Protein AF-R7WKZ3-F1 (afdb_monomer_lite)

Foldseek 3Di:
DLVVQLVVVLVVVLVCQLVVQLVVCPVVPDDPVVSNVVSVVSSLVVNLCQQQVVCQVVQGGPSLVVSQWGKAFPPPRHRQHNVNRVVLSVVVVVQVVVVVVDDDNCVVVVCVVDVRHIDIDHPVVVVVVCVVVVVPD

pLDDT: mean 85.31, std 10.18, range [52.91, 95.44]

Sequence (137 aa):
MRRRLAFLVDWLLHIGVFFGLLIGLLPAHLATKTLFGIALLAWIAVSFLHRVVVQSIWRTTLGKRLFDLEMVRPDDGGRPDFKFLATWWGIGLVAAITSFSGPKPIVGEVMRRYPRFPCAVRTRDIKSRARALGLDG

Secondary structure (DSSP, 8-state):
-HHHHHHHHHHHHHHHHHHHHHHHTGGGT--HHHHHHHHHHHHHHHHHIIIIIIHHHHS--HHHHHTTEEEE-TTTS-PPPHHHHHHHHHHHHHHHHHHHHSSS-HHHHHHHH-TT--EEEEHHHHHHHHHHTT---

Structure (mmCIF, N/CA/C/O backbone):
data_AF-R7WKZ3-F1
#
_entry.id   AF-R7WKZ3-F1
#
loop_
_atom_site.group_PDB
_atom_site.id
_atom_site.type_symbol
_atom_site.label_atom_id
_atom_site.label_alt_id
_atom_site.label_comp_id
_atom_site.label_asym_id
_atom_site.label_entity_id
_atom_site.label_seq_id
_atom_site.pdbx_PDB_ins_code
_atom_site.Cartn_x
_atom_site.Cartn_y
_atom_site.Cartn_z
_atom_site.occupancy
_atom_site.B_iso_or_equiv
_atom_site.auth_seq_id
_atom_site.auth_comp_id
_atom_site.auth_asym_id
_atom_site.auth_atom_id
_atom_site.pdbx_PDB_model_num
ATOM 1 N N . MET A 1 1 ? -0.868 -13.416 14.523 1.00 78.69 1 MET A N 1
ATOM 2 C CA . MET A 1 1 ? -0.640 -14.086 13.221 1.00 78.69 1 MET A CA 1
ATOM 3 C C . MET A 1 1 ? -1.356 -13.406 12.046 1.00 78.69 1 MET A C 1
ATOM 5 O O . MET A 1 1 ? -0.674 -12.963 11.134 1.00 78.69 1 MET A O 1
ATOM 9 N N . ARG A 1 2 ? -2.688 -13.222 12.078 1.00 86.38 2 ARG A N 1
ATOM 10 C CA . ARG A 1 2 ? -3.495 -12.668 10.957 1.00 86.38 2 ARG A CA 1
ATOM 11 C C . ARG A 1 2 ? -2.969 -11.370 10.326 1.00 86.38 2 ARG A C 1
ATOM 13 O O . ARG A 1 2 ? -2.856 -11.295 9.113 1.00 86.38 2 ARG A O 1
ATOM 20 N N . ARG A 1 3 ? -2.567 -10.380 11.136 1.00 84.12 3 ARG A N 1
ATOM 21 C CA . ARG A 1 3 ? -1.999 -9.108 10.637 1.00 84.12 3 ARG A CA 1
ATOM 22 C C . ARG A 1 3 ? -0.746 -9.304 9.771 1.00 84.12 3 ARG A C 1
ATOM 24 O O . ARG A 1 3 ? -0.578 -8.598 8.786 1.00 84.12 3 ARG A O 1
ATOM 31 N N . ARG A 1 4 ? 0.114 -10.267 10.132 1.00 85.44 4 ARG A N 1
ATOM 32 C CA . ARG A 1 4 ? 1.341 -10.582 9.380 1.00 85.44 4 ARG A CA 1
ATOM 33 C C . ARG A 1 4 ? 1.012 -11.258 8.051 1.00 85.44 4 ARG A C 1
ATOM 35 O O . ARG A 1 4 ? 1.594 -10.895 7.042 1.00 85.44 4 ARG A O 1
ATOM 42 N N . LEU A 1 5 ? 0.043 -12.175 8.044 1.00 88.44 5 LEU A N 1
ATOM 43 C CA . LEU A 1 5 ? -0.420 -12.835 6.819 1.00 88.44 5 LEU A CA 1
ATOM 44 C C . LEU A 1 5 ? -1.119 -11.855 5.869 1.00 88.44 5 LEU A C 1
ATOM 46 O O . LEU A 1 5 ? -0.815 -11.843 4.685 1.00 88.44 5 LEU A O 1
ATOM 50 N N . ALA A 1 6 ? -1.981 -10.977 6.389 1.00 89.38 6 ALA A N 1
ATOM 51 C CA . ALA A 1 6 ? -2.599 -9.910 5.602 1.00 89.38 6 ALA A CA 1
ATOM 52 C C . ALA A 1 6 ? -1.545 -9.004 4.950 1.00 89.38 6 ALA A C 1
ATOM 54 O O . ALA A 1 6 ? -1.634 -8.696 3.765 1.00 89.38 6 ALA A O 1
ATOM 55 N N . PHE A 1 7 ? -0.518 -8.621 5.717 1.00 86.94 7 PHE A N 1
ATOM 56 C CA . PHE A 1 7 ? 0.606 -7.852 5.195 1.00 86.94 7 PHE A CA 1
ATOM 57 C C . PHE A 1 7 ? 1.386 -8.619 4.121 1.00 86.94 7 PHE A C 1
ATOM 59 O O . PHE A 1 7 ? 1.742 -8.026 3.108 1.00 86.94 7 PHE A O 1
ATOM 66 N N . LEU A 1 8 ? 1.630 -9.917 4.324 1.00 88.44 8 LEU A N 1
ATOM 67 C CA . LEU A 1 8 ? 2.326 -10.764 3.357 1.00 88.44 8 LEU A CA 1
ATOM 68 C C . LEU A 1 8 ? 1.551 -10.866 2.040 1.00 88.44 8 LEU A C 1
ATOM 70 O O . LEU A 1 8 ? 2.149 -10.699 0.985 1.00 88.44 8 LEU A O 1
ATOM 74 N N . VAL A 1 9 ? 0.230 -11.060 2.088 1.00 91.19 9 VAL A N 1
ATOM 75 C CA . VAL A 1 9 ? -0.620 -11.079 0.885 1.00 91.19 9 VAL A CA 1
ATOM 76 C C . VAL A 1 9 ? -0.559 -9.741 0.148 1.00 91.19 9 VAL A C 1
ATOM 78 O O . VAL A 1 9 ? -0.318 -9.720 -1.057 1.00 91.19 9 VAL A O 1
ATOM 81 N N . ASP A 1 10 ? -0.710 -8.622 0.865 1.00 90.19 10 ASP A N 1
ATOM 82 C CA . ASP A 1 10 ? -0.581 -7.289 0.264 1.00 90.19 10 ASP A CA 1
ATOM 83 C C . ASP A 1 10 ? 0.808 -7.094 -0.375 1.00 90.19 10 ASP A C 1
ATOM 85 O O . ASP A 1 10 ? 0.935 -6.441 -1.406 1.00 90.19 10 ASP A O 1
ATOM 89 N N . TRP A 1 11 ? 1.862 -7.635 0.241 1.00 89.38 11 TRP A N 1
ATOM 90 C CA . TRP A 1 11 ? 3.235 -7.521 -0.249 1.00 89.38 11 TRP A CA 1
ATOM 91 C C . TRP A 1 11 ? 3.480 -8.366 -1.503 1.00 89.38 11 TRP A C 1
ATOM 93 O O . TRP A 1 11 ? 4.038 -7.856 -2.473 1.00 89.38 11 TRP A O 1
ATOM 103 N N . LEU A 1 12 ? 3.000 -9.613 -1.514 1.00 92.56 12 LEU A N 1
ATOM 104 C CA . LEU A 1 12 ? 3.061 -10.500 -2.676 1.00 92.56 12 LEU A CA 1
ATOM 105 C C . LEU A 1 12 ? 2.307 -9.915 -3.871 1.00 92.56 12 LEU A C 1
ATOM 107 O O . LEU A 1 12 ? 2.815 -9.976 -4.986 1.00 92.56 12 LEU A O 1
ATOM 111 N N . LEU A 1 13 ? 1.148 -9.288 -3.644 1.00 92.31 13 LEU A N 1
ATOM 112 C CA . LEU A 1 13 ? 0.397 -8.615 -4.705 1.00 92.31 13 LEU A CA 1
ATOM 113 C C . LEU A 1 13 ? 1.223 -7.506 -5.365 1.00 92.31 13 LEU A C 1
ATOM 115 O O . LEU A 1 13 ? 1.278 -7.425 -6.589 1.00 92.31 13 LEU A O 1
ATOM 119 N N . HIS A 1 14 ? 1.905 -6.674 -4.575 1.00 92.00 14 HIS A N 1
ATOM 120 C CA . HIS A 1 14 ? 2.751 -5.625 -5.141 1.00 92.00 14 HIS A CA 1
ATOM 121 C C . HIS A 1 14 ? 3.956 -6.214 -5.877 1.00 92.00 14 HIS A C 1
ATOM 123 O O . HIS A 1 14 ? 4.245 -5.803 -6.995 1.00 92.00 14 HIS A O 1
ATOM 129 N N . ILE A 1 15 ? 4.627 -7.214 -5.301 1.00 92.06 15 ILE A N 1
ATOM 130 C CA . ILE A 1 15 ? 5.729 -7.919 -5.973 1.00 92.06 15 ILE A CA 1
ATOM 131 C C . ILE A 1 15 ? 5.295 -8.525 -7.305 1.00 92.06 15 ILE A C 1
ATOM 133 O O . ILE A 1 15 ? 6.038 -8.432 -8.280 1.00 92.06 15 ILE A O 1
ATOM 137 N N . GLY A 1 16 ? 4.083 -9.075 -7.366 1.00 92.81 16 GLY A N 1
ATOM 138 C CA . GLY A 1 16 ? 3.487 -9.569 -8.601 1.00 92.81 16 GLY A CA 1
ATOM 139 C C . GLY A 1 16 ? 3.426 -8.496 -9.688 1.00 92.81 16 GLY A C 1
ATOM 140 O O . GLY A 1 16 ? 3.778 -8.781 -10.826 1.00 92.81 16 GLY A O 1
ATOM 141 N N . VAL A 1 17 ? 3.076 -7.249 -9.349 1.00 93.75 17 VAL A N 1
ATOM 142 C CA . VAL A 1 17 ? 3.095 -6.124 -10.306 1.00 93.75 17 VAL A CA 1
ATOM 143 C C . VAL A 1 17 ? 4.509 -5.829 -10.801 1.00 93.75 17 VAL A C 1
ATOM 145 O O . VAL A 1 17 ? 4.709 -5.641 -11.999 1.00 93.75 17 VAL A O 1
ATOM 148 N N . PHE A 1 18 ? 5.495 -5.816 -9.902 1.00 93.56 18 PHE A N 1
ATOM 149 C CA . PHE A 1 18 ? 6.887 -5.545 -10.265 1.00 93.56 18 PHE A CA 1
ATOM 150 C C . PHE A 1 18 ? 7.427 -6.588 -11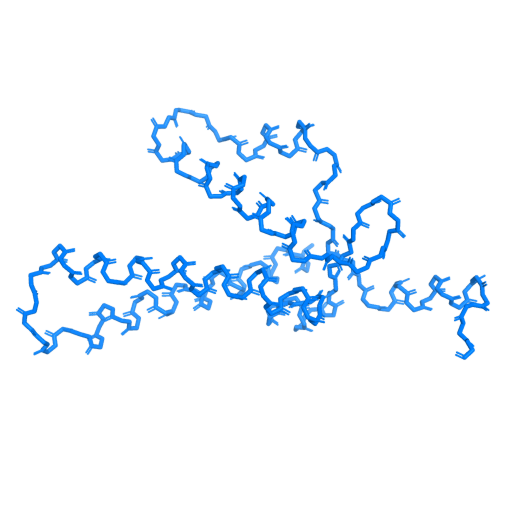.252 1.00 93.56 18 PHE A C 1
ATOM 152 O O . PHE A 1 18 ? 7.885 -6.234 -12.338 1.00 93.56 18 PHE A O 1
ATOM 159 N N . PHE A 1 19 ? 7.326 -7.877 -10.914 1.00 94.62 19 PHE A N 1
ATOM 160 C CA . PHE A 1 19 ? 7.792 -8.949 -11.796 1.00 94.62 19 PHE A CA 1
ATOM 161 C C . PHE A 1 19 ? 6.927 -9.095 -13.048 1.00 94.62 19 PHE A C 1
ATOM 163 O O . PHE A 1 19 ? 7.464 -9.345 -14.122 1.00 94.62 19 PHE A O 1
ATOM 170 N N . GLY A 1 20 ? 5.614 -8.886 -12.940 1.00 93.25 20 GLY A N 1
ATOM 171 C CA . GLY A 1 20 ? 4.705 -8.909 -14.082 1.00 93.25 20 GLY A CA 1
ATOM 172 C C . GLY A 1 20 ? 5.084 -7.873 -15.138 1.00 93.25 20 GLY A C 1
ATOM 173 O O . GLY A 1 20 ? 5.130 -8.202 -16.319 1.00 93.25 20 GLY A O 1
ATOM 174 N N . LEU A 1 21 ? 5.442 -6.653 -14.722 1.00 93.69 21 LEU A N 1
ATOM 175 C CA . LEU A 1 21 ? 5.937 -5.623 -15.638 1.00 93.69 21 LEU A CA 1
ATOM 176 C C . LEU A 1 21 ? 7.335 -5.927 -16.169 1.00 93.69 21 LEU A C 1
ATOM 178 O O . LEU A 1 21 ? 7.570 -5.725 -17.357 1.00 93.69 21 LEU A O 1
ATOM 182 N N . LEU A 1 22 ? 8.243 -6.437 -15.328 1.00 91.94 22 LEU A N 1
ATOM 183 C CA . LEU A 1 22 ? 9.573 -6.832 -15.793 1.00 91.94 22 LEU A CA 1
ATOM 184 C C . LEU A 1 22 ? 9.489 -7.868 -16.913 1.00 91.94 22 LEU A C 1
ATOM 186 O O . LEU A 1 22 ? 10.148 -7.699 -17.929 1.00 91.94 22 LEU A O 1
ATOM 190 N N . ILE A 1 23 ? 8.669 -8.905 -16.732 1.00 92.88 23 ILE A N 1
ATOM 191 C CA . ILE A 1 23 ? 8.502 -10.002 -17.691 1.00 92.88 23 ILE A CA 1
ATOM 192 C C . ILE A 1 23 ? 7.699 -9.536 -18.910 1.00 92.88 23 ILE A C 1
ATOM 194 O O . ILE A 1 23 ? 8.101 -9.782 -20.045 1.00 92.88 23 ILE A O 1
ATOM 198 N N . GLY A 1 24 ? 6.584 -8.836 -18.690 1.00 92.38 24 GLY A N 1
ATOM 199 C CA . GLY A 1 24 ? 5.677 -8.403 -19.754 1.00 92.38 24 GLY A CA 1
ATOM 200 C C . GLY A 1 24 ? 6.285 -7.376 -20.710 1.00 92.38 24 GLY A C 1
ATOM 201 O O . GLY A 1 24 ? 5.882 -7.316 -21.868 1.00 92.38 24 GLY A O 1
ATOM 202 N N . LEU A 1 25 ? 7.273 -6.598 -20.255 1.00 93.06 25 LEU A N 1
ATOM 203 C CA . LEU A 1 25 ? 7.974 -5.609 -21.077 1.00 93.06 25 LEU A CA 1
ATOM 204 C C . LEU A 1 25 ? 9.305 -6.115 -21.654 1.00 93.06 25 LEU A C 1
ATOM 206 O O . LEU A 1 25 ? 9.951 -5.363 -22.382 1.00 93.06 25 LEU A O 1
ATOM 210 N N . LEU A 1 26 ? 9.715 -7.368 -21.405 1.00 88.94 26 LEU A N 1
ATOM 211 C CA . LEU A 1 26 ? 10.904 -7.950 -22.054 1.00 88.94 26 LEU A CA 1
ATOM 212 C C . LEU A 1 26 ? 10.878 -7.833 -23.591 1.00 88.94 26 LEU A C 1
ATOM 214 O O . LEU A 1 26 ? 11.914 -7.477 -24.157 1.00 88.94 26 LEU A O 1
ATOM 218 N N . PRO A 1 27 ? 9.739 -8.051 -24.284 1.00 92.75 27 PRO A N 1
ATOM 219 C CA . PRO A 1 27 ? 9.685 -7.934 -25.743 1.00 92.75 27 PRO A CA 1
ATOM 220 C C . PRO A 1 27 ? 9.888 -6.507 -26.266 1.00 92.75 27 PRO A C 1
ATOM 222 O O . PRO A 1 27 ? 10.127 -6.321 -27.452 1.00 92.75 27 PRO A O 1
ATOM 225 N N . ALA A 1 28 ? 9.794 -5.485 -25.410 1.00 88.44 28 ALA A N 1
ATOM 226 C CA . ALA A 1 28 ? 9.919 -4.088 -25.822 1.00 88.44 28 ALA A CA 1
ATOM 227 C C . ALA A 1 28 ? 11.378 -3.645 -26.056 1.00 88.44 28 ALA A C 1
ATOM 229 O O . ALA A 1 28 ? 11.608 -2.483 -26.381 1.00 88.44 28 ALA A O 1
ATOM 230 N N . HIS A 1 29 ? 12.362 -4.537 -25.862 1.00 89.38 29 HIS A N 1
ATOM 231 C CA . HIS A 1 29 ? 13.799 -4.280 -26.058 1.00 89.38 29 HIS A CA 1
ATOM 232 C C . HIS A 1 29 ? 14.320 -3.011 -25.357 1.00 89.38 29 HIS A C 1
ATOM 234 O O . HIS A 1 29 ? 15.296 -2.391 -25.783 1.00 89.38 29 HIS A O 1
ATOM 240 N N . LEU A 1 30 ? 13.676 -2.617 -24.257 1.00 89.94 30 LEU A N 1
ATOM 241 C CA . LEU A 1 30 ? 14.088 -1.471 -23.458 1.00 89.94 30 LEU A CA 1
ATOM 242 C C . LEU A 1 30 ? 15.408 -1.775 -22.749 1.00 89.94 30 LEU A C 1
ATOM 244 O O . LEU A 1 30 ? 15.648 -2.896 -22.299 1.00 89.94 30 LEU A O 1
ATOM 248 N N . ALA A 1 31 ? 16.240 -0.749 -22.565 1.00 93.31 31 ALA A N 1
ATOM 249 C CA . ALA A 1 31 ? 17.425 -0.871 -21.725 1.00 93.31 31 ALA A CA 1
ATOM 250 C C . ALA A 1 31 ? 17.037 -1.363 -20.318 1.00 93.31 31 ALA A C 1
ATOM 252 O O . ALA A 1 31 ? 16.081 -0.863 -19.720 1.00 93.31 31 ALA A O 1
ATOM 253 N N . THR A 1 32 ? 17.815 -2.291 -19.750 1.00 90.94 32 THR A N 1
ATOM 254 C CA . THR A 1 32 ? 17.528 -2.928 -18.449 1.00 90.94 32 THR A CA 1
ATOM 255 C C . THR A 1 32 ? 17.251 -1.915 -17.339 1.00 90.94 32 THR A C 1
ATOM 257 O O . THR A 1 32 ? 16.339 -2.102 -16.536 1.00 90.94 32 THR A O 1
ATOM 260 N N . LYS A 1 33 ? 18.003 -0.804 -17.312 1.00 92.25 33 LYS A N 1
ATOM 261 C CA . LYS A 1 33 ? 17.811 0.283 -16.338 1.00 92.25 33 LYS A CA 1
ATOM 262 C C . LYS A 1 33 ? 16.437 0.945 -16.470 1.00 92.25 33 LYS A C 1
ATOM 264 O O . LYS A 1 33 ? 15.791 1.206 -15.460 1.00 92.25 33 LYS A O 1
ATOM 269 N N . THR A 1 34 ? 15.982 1.180 -17.698 1.00 92.75 34 THR A N 1
ATOM 270 C CA . THR A 1 34 ? 14.662 1.756 -17.989 1.00 92.75 34 THR A CA 1
ATOM 271 C C . THR A 1 34 ? 13.554 0.800 -17.565 1.00 92.75 34 THR A C 1
ATOM 273 O O . THR A 1 34 ? 12.621 1.205 -16.879 1.00 92.75 34 THR A O 1
ATOM 276 N N . LEU A 1 35 ? 13.691 -0.481 -17.910 1.00 93.19 35 LEU A N 1
ATOM 277 C CA . LEU A 1 35 ? 12.720 -1.528 -17.591 1.00 93.19 35 LEU A CA 1
ATOM 278 C C . LEU A 1 35 ? 12.560 -1.692 -16.067 1.00 93.19 35 LEU A C 1
ATOM 280 O O . LEU A 1 35 ? 11.446 -1.670 -15.544 1.00 93.19 35 LEU A O 1
ATOM 284 N N . PHE A 1 36 ? 13.681 -1.737 -15.343 1.00 93.31 36 PHE A N 1
ATOM 285 C CA . PHE A 1 36 ? 13.695 -1.750 -13.880 1.00 93.31 36 PHE A CA 1
ATOM 286 C C . PHE A 1 36 ? 13.081 -0.479 -13.281 1.00 93.31 36 PHE A C 1
ATOM 288 O O . PHE A 1 36 ? 12.285 -0.565 -12.348 1.00 93.31 36 PHE A O 1
ATOM 295 N N . GLY A 1 37 ? 13.416 0.697 -13.823 1.00 93.81 37 GLY A N 1
ATOM 296 C CA . GLY A 1 37 ? 12.862 1.977 -13.380 1.00 93.81 37 GLY A CA 1
ATOM 297 C C . GLY A 1 37 ? 11.339 2.037 -13.512 1.00 93.81 37 GLY A C 1
ATOM 298 O O . GLY A 1 37 ? 10.660 2.414 -12.559 1.00 93.81 37 GLY A O 1
ATOM 299 N N . ILE A 1 38 ? 10.791 1.592 -14.647 1.00 94.81 38 ILE A N 1
ATOM 300 C CA . ILE A 1 38 ? 9.341 1.511 -14.881 1.00 94.81 38 ILE A CA 1
ATOM 301 C C . ILE A 1 38 ? 8.686 0.557 -13.878 1.00 94.81 38 ILE A C 1
ATOM 303 O O . ILE A 1 38 ? 7.713 0.933 -13.222 1.00 94.81 38 ILE A O 1
ATOM 307 N N . ALA A 1 39 ? 9.230 -0.654 -13.721 1.00 94.38 39 ALA A N 1
ATOM 308 C CA . ALA A 1 39 ? 8.689 -1.643 -12.792 1.00 94.38 39 ALA A CA 1
ATOM 309 C C . ALA A 1 39 ? 8.703 -1.130 -11.343 1.00 94.38 39 ALA A C 1
ATOM 311 O O . ALA A 1 39 ? 7.718 -1.288 -10.619 1.00 94.38 39 ALA A O 1
ATOM 312 N N . LEU A 1 40 ? 9.783 -0.460 -10.928 1.00 93.38 40 LEU A N 1
ATOM 313 C CA . LEU A 1 40 ? 9.911 0.122 -9.594 1.00 93.38 40 LEU A CA 1
ATOM 314 C C . LEU A 1 40 ? 8.894 1.246 -9.368 1.00 93.38 40 LEU A C 1
ATOM 316 O O . LEU A 1 40 ? 8.204 1.249 -8.349 1.00 93.38 40 LEU A O 1
ATOM 320 N N . LEU A 1 41 ? 8.766 2.182 -10.313 1.00 94.50 41 LEU A N 1
ATOM 321 C CA . LEU A 1 41 ? 7.799 3.279 -10.219 1.00 94.50 41 LEU A CA 1
ATOM 322 C C . LEU A 1 41 ? 6.361 2.759 -10.167 1.00 94.50 41 LEU A C 1
ATOM 324 O O . LEU A 1 41 ? 5.574 3.216 -9.338 1.00 94.50 41 LEU A O 1
ATOM 328 N N . ALA A 1 42 ? 6.030 1.764 -10.988 1.00 94.19 42 ALA A N 1
ATOM 329 C CA . ALA A 1 42 ? 4.720 1.129 -10.969 1.00 94.19 42 ALA A CA 1
ATOM 330 C C . ALA A 1 42 ? 4.452 0.400 -9.644 1.00 94.19 42 ALA A C 1
ATOM 332 O O . ALA A 1 42 ? 3.367 0.532 -9.081 1.00 94.19 42 ALA A O 1
ATOM 333 N N . TRP A 1 43 ? 5.442 -0.310 -9.096 1.00 93.12 43 TRP A N 1
ATOM 334 C CA . TRP A 1 43 ? 5.338 -0.947 -7.781 1.00 93.12 43 TRP A CA 1
ATOM 335 C C . TRP A 1 43 ? 5.056 0.073 -6.668 1.00 93.12 43 TRP A C 1
ATOM 337 O O . TRP A 1 43 ? 4.162 -0.141 -5.84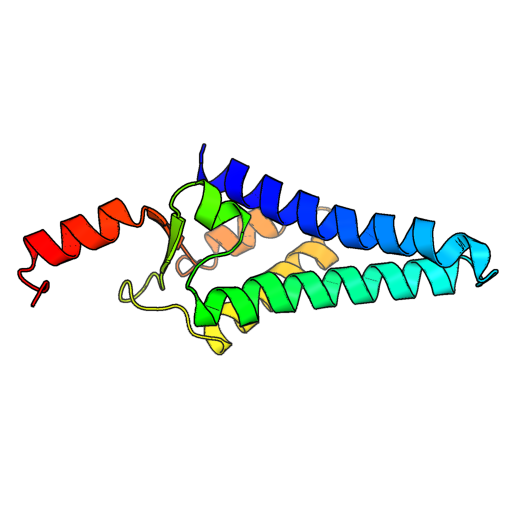4 1.00 93.12 43 TRP A O 1
ATOM 347 N N . ILE A 1 44 ? 5.766 1.210 -6.665 1.00 94.12 44 ILE A N 1
ATOM 348 C CA . ILE A 1 44 ? 5.545 2.310 -5.712 1.00 94.12 44 ILE A CA 1
ATOM 349 C C . ILE A 1 44 ? 4.140 2.900 -5.892 1.00 94.12 44 ILE A C 1
ATOM 351 O O . ILE A 1 44 ? 3.416 3.057 -4.907 1.00 94.12 44 ILE A O 1
ATOM 355 N N . ALA A 1 45 ? 3.735 3.187 -7.132 1.00 95.12 45 ALA A N 1
ATOM 356 C CA . ALA A 1 45 ? 2.436 3.773 -7.448 1.00 95.12 45 ALA A CA 1
ATOM 357 C C . ALA A 1 45 ? 1.275 2.859 -7.031 1.00 95.12 45 ALA A C 1
ATOM 359 O O . ALA A 1 45 ? 0.344 3.313 -6.365 1.00 95.12 45 ALA A O 1
ATOM 360 N N . VAL A 1 46 ? 1.350 1.560 -7.338 1.00 95.31 46 VAL A N 1
ATOM 361 C CA . VAL A 1 46 ? 0.340 0.581 -6.912 1.00 95.31 46 VAL A CA 1
ATOM 362 C C . VAL A 1 46 ? 0.325 0.439 -5.393 1.00 95.31 46 VAL A C 1
ATOM 364 O O . VAL A 1 46 ? -0.751 0.413 -4.801 1.00 95.31 46 VAL A O 1
ATOM 367 N N . SER A 1 47 ? 1.489 0.411 -4.739 1.00 94.62 47 SER A N 1
ATOM 368 C CA . SER A 1 47 ? 1.575 0.388 -3.274 1.00 94.62 47 SER A CA 1
ATOM 369 C C . SER A 1 47 ? 0.875 1.595 -2.644 1.00 94.62 47 SER A C 1
ATOM 371 O O . SER A 1 47 ? 0.112 1.432 -1.687 1.00 94.62 47 SER A O 1
ATOM 373 N N . PHE A 1 48 ? 1.085 2.796 -3.190 1.00 95.25 48 PHE A N 1
ATOM 374 C CA . PHE A 1 48 ? 0.408 4.013 -2.746 1.00 95.25 48 PHE A CA 1
ATOM 375 C C . PHE A 1 48 ? -1.102 3.932 -2.985 1.00 95.25 48 PHE A C 1
ATOM 377 O O . PHE A 1 48 ? -1.883 4.096 -2.048 1.00 95.25 48 PHE A O 1
ATOM 384 N N . LEU A 1 49 ? -1.530 3.605 -4.207 1.00 95.44 49 LEU A N 1
ATOM 385 C CA . LEU A 1 49 ? -2.944 3.486 -4.560 1.00 95.44 49 LEU A CA 1
ATOM 386 C C . LEU A 1 49 ? -3.655 2.482 -3.642 1.00 95.44 49 LEU A C 1
ATOM 388 O O . LEU A 1 49 ? -4.690 2.788 -3.057 1.00 95.44 49 LEU A O 1
ATOM 392 N N . HIS A 1 50 ? -3.062 1.310 -3.435 1.00 93.69 50 HIS A N 1
ATOM 393 C CA . HIS A 1 50 ? -3.641 0.247 -2.626 1.00 93.69 50 HIS A CA 1
ATOM 394 C C . HIS A 1 50 ? -3.682 0.591 -1.126 1.00 93.69 50 HIS A C 1
ATOM 396 O O . HIS A 1 50 ? -4.674 0.324 -0.450 1.00 93.69 50 HIS A O 1
ATOM 402 N N . ARG A 1 51 ? -2.623 1.191 -0.569 1.00 92.00 51 ARG A N 1
ATOM 403 C CA . ARG A 1 51 ? -2.522 1.431 0.885 1.00 92.00 51 ARG A CA 1
ATOM 404 C C . ARG A 1 51 ? -3.050 2.786 1.337 1.00 92.00 51 ARG A C 1
ATOM 406 O O . ARG A 1 51 ? -3.328 2.940 2.524 1.00 92.00 51 ARG A O 1
ATOM 413 N N . VAL A 1 52 ? -3.185 3.743 0.425 1.00 94.50 52 VAL A N 1
ATOM 414 C CA . VAL A 1 52 ? -3.632 5.107 0.724 1.00 94.50 52 VAL A CA 1
ATOM 415 C C . VAL A 1 52 ? -5.015 5.350 0.137 1.00 94.50 52 VAL A C 1
ATOM 417 O O . VAL A 1 52 ? -5.944 5.650 0.881 1.00 94.50 52 VAL A O 1
ATOM 420 N N . VAL A 1 53 ? -5.198 5.156 -1.169 1.00 93.88 53 VAL A N 1
ATOM 421 C CA . VAL A 1 53 ? -6.475 5.468 -1.834 1.00 93.88 53 VAL A CA 1
ATOM 422 C C . VAL A 1 53 ? -7.521 4.402 -1.517 1.00 93.88 53 VAL A C 1
ATOM 424 O O . VAL A 1 53 ? -8.491 4.682 -0.821 1.00 93.88 53 VAL A O 1
ATOM 427 N N . VAL A 1 54 ? -7.289 3.156 -1.929 1.00 93.06 54 VAL A N 1
ATOM 428 C CA . VAL A 1 54 ? -8.188 2.012 -1.681 1.00 93.06 54 VAL A CA 1
ATOM 429 C C . VAL A 1 54 ? -8.483 1.877 -0.182 1.00 93.06 54 VAL A C 1
ATOM 431 O O . VAL A 1 54 ? -9.640 1.770 0.227 1.00 93.06 54 VAL A O 1
ATOM 434 N N . GLN A 1 55 ? -7.449 1.955 0.660 1.00 93.62 55 GLN A N 1
ATOM 435 C CA . GLN A 1 55 ? -7.611 1.802 2.104 1.00 93.62 55 GLN A CA 1
ATOM 436 C C . GLN A 1 55 ? -8.299 3.004 2.780 1.00 93.62 55 GLN A C 1
ATOM 438 O O . GLN A 1 55 ? -8.924 2.801 3.816 1.00 93.62 55 GLN A O 1
ATOM 443 N N . SER A 1 56 ? -8.241 4.227 2.235 1.00 92.06 56 SER A N 1
ATOM 444 C CA . SER A 1 56 ? -9.013 5.362 2.791 1.00 92.06 56 SER A CA 1
ATOM 445 C C . SER A 1 56 ? -10.508 5.241 2.491 1.00 92.06 56 SER A C 1
ATOM 447 O O . SER A 1 56 ? -11.336 5.567 3.339 1.00 92.06 56 SER A O 1
ATOM 449 N N . ILE A 1 57 ? -10.863 4.694 1.325 1.00 91.69 57 ILE A N 1
ATOM 450 C CA . ILE A 1 57 ? -12.257 4.487 0.912 1.00 91.69 57 ILE A CA 1
ATOM 451 C C . ILE A 1 57 ? -12.875 3.318 1.693 1.00 91.69 57 ILE A C 1
ATOM 453 O O . ILE A 1 57 ? -13.888 3.465 2.388 1.00 91.69 57 ILE A O 1
ATOM 457 N N . TRP A 1 58 ? -12.238 2.146 1.625 1.00 90.69 58 TRP A N 1
ATOM 458 C CA . TRP A 1 58 ? -12.800 0.899 2.153 1.00 90.69 58 TRP A CA 1
ATOM 459 C C . TRP A 1 58 ? -12.301 0.518 3.542 1.00 90.69 58 TRP A C 1
ATOM 461 O O . TRP A 1 58 ? -12.718 -0.510 4.066 1.00 90.69 58 TRP A O 1
ATOM 471 N N . ARG A 1 59 ? -11.406 1.308 4.150 1.00 89.62 59 ARG A N 1
ATOM 472 C CA . ARG A 1 59 ? -10.762 1.003 5.444 1.00 89.62 59 ARG A CA 1
ATOM 473 C C . ARG A 1 59 ? -9.980 -0.311 5.442 1.00 89.62 59 ARG A C 1
ATOM 475 O O . ARG A 1 59 ? -9.577 -0.790 6.493 1.00 89.62 59 ARG A O 1
ATOM 482 N N . THR A 1 60 ? -9.751 -0.923 4.288 1.00 91.94 60 THR A N 1
ATOM 483 C CA . THR A 1 60 ? -9.113 -2.232 4.182 1.00 91.94 60 THR A CA 1
ATOM 484 C C . THR A 1 60 ? -8.321 -2.339 2.884 1.00 91.94 60 THR A C 1
ATOM 486 O O . THR A 1 60 ? -8.461 -1.519 1.980 1.00 91.94 60 THR A O 1
ATOM 489 N N . THR A 1 61 ? -7.456 -3.340 2.822 1.00 92.25 61 THR A N 1
ATOM 490 C CA . THR A 1 61 ? -6.717 -3.764 1.625 1.00 92.25 61 THR A CA 1
ATOM 491 C C . THR A 1 61 ? -7.137 -5.179 1.276 1.00 92.25 61 THR A C 1
ATOM 493 O O . THR A 1 61 ? -7.799 -5.836 2.080 1.00 92.25 61 THR A O 1
ATOM 496 N N . LEU A 1 62 ? -6.740 -5.684 0.108 1.00 90.00 62 LEU A N 1
ATOM 497 C CA . LEU A 1 62 ? -7.111 -7.035 -0.308 1.00 90.00 62 LEU A CA 1
ATOM 498 C C . LEU A 1 62 ? -6.709 -8.088 0.736 1.00 90.00 62 LEU A C 1
ATOM 500 O O . LEU A 1 62 ? -7.553 -8.861 1.189 1.00 90.00 62 LEU A O 1
ATOM 504 N N . GLY A 1 63 ? -5.454 -8.072 1.192 1.00 87.88 63 GLY A N 1
ATOM 505 C CA . GLY A 1 63 ? -4.970 -8.988 2.218 1.00 87.88 63 GLY A CA 1
ATOM 506 C C . GLY A 1 63 ? -5.709 -8.810 3.539 1.00 87.88 63 GLY A C 1
ATOM 507 O O . GLY A 1 63 ? -6.120 -9.787 4.154 1.00 87.88 63 GLY A O 1
ATOM 508 N N . LYS A 1 64 ? -5.952 -7.572 3.982 1.00 90.56 64 LYS A N 1
ATOM 509 C CA . LYS A 1 64 ? -6.685 -7.316 5.235 1.00 90.56 64 LYS A CA 1
ATOM 510 C C . LYS A 1 64 ? -8.131 -7.806 5.160 1.00 90.56 64 LYS A C 1
ATOM 512 O O . LYS A 1 64 ? -8.594 -8.437 6.108 1.00 90.56 64 LYS A O 1
ATOM 517 N N . ARG A 1 65 ? -8.799 -7.617 4.023 1.00 90.88 65 ARG A N 1
ATOM 518 C CA . ARG A 1 65 ? -10.162 -8.093 3.778 1.00 90.88 65 ARG A CA 1
ATOM 519 C C . ARG A 1 65 ? -10.262 -9.615 3.865 1.00 90.88 65 ARG A C 1
ATOM 521 O O . ARG A 1 65 ? -11.180 -10.111 4.507 1.00 90.88 65 ARG A O 1
ATOM 528 N N . LEU A 1 66 ? -9.291 -10.348 3.311 1.00 91.56 66 LEU A N 1
ATOM 529 C CA . LEU A 1 66 ? -9.240 -11.816 3.405 1.00 91.56 66 LEU A CA 1
ATOM 530 C C . LEU A 1 66 ? -9.160 -12.330 4.851 1.00 91.56 66 LEU A C 1
ATOM 532 O O . LEU A 1 66 ? -9.613 -13.434 5.139 1.00 91.56 66 LEU A O 1
ATOM 536 N N . PHE A 1 67 ? -8.607 -11.537 5.772 1.00 91.31 67 PHE A N 1
ATOM 537 C CA . PHE A 1 67 ? -8.453 -11.914 7.179 1.00 91.31 67 PHE A CA 1
ATOM 538 C C . P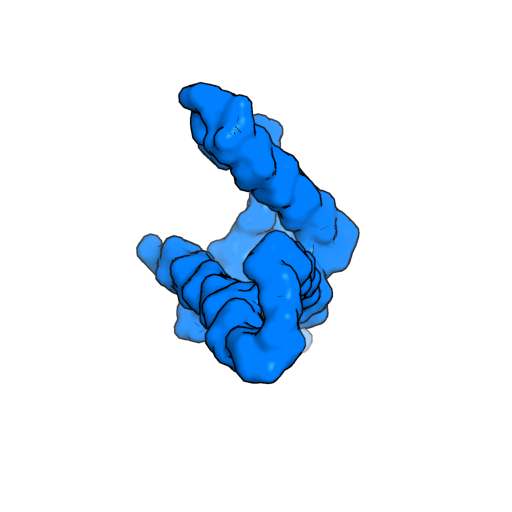HE A 1 67 ? -9.454 -11.236 8.129 1.00 91.31 67 PHE A C 1
ATOM 540 O O . PHE A 1 67 ? -9.256 -11.313 9.348 1.00 91.31 67 PHE A O 1
ATOM 547 N N . ASP A 1 68 ? -10.518 -10.622 7.596 1.00 91.81 68 ASP A N 1
ATOM 548 C CA . ASP A 1 68 ? -11.520 -9.842 8.342 1.00 91.81 68 ASP A CA 1
ATOM 549 C C . ASP A 1 68 ? -10.893 -8.707 9.169 1.00 91.81 68 ASP A C 1
ATOM 551 O O . ASP A 1 68 ? -11.161 -8.546 10.361 1.00 91.81 68 ASP A O 1
ATOM 555 N N . LEU A 1 69 ? -9.977 -7.957 8.554 1.00 91.50 69 LEU A N 1
ATOM 556 C CA . LEU A 1 69 ? -9.293 -6.829 9.176 1.00 91.50 69 LEU A CA 1
ATOM 557 C C . LEU A 1 69 ? -9.698 -5.507 8.519 1.00 91.50 69 LEU A C 1
ATOM 559 O O . LEU A 1 69 ? -9.640 -5.347 7.298 1.00 91.50 69 LEU A O 1
ATOM 563 N N . GLU A 1 70 ? -9.998 -4.528 9.362 1.00 91.50 70 GLU A N 1
ATOM 564 C CA . GLU A 1 70 ? -10.171 -3.127 9.003 1.00 91.50 70 GLU A CA 1
ATOM 565 C C . GLU A 1 70 ? -9.122 -2.273 9.712 1.00 91.50 70 GLU A C 1
ATOM 567 O O . GLU A 1 70 ? -8.702 -2.543 10.839 1.00 91.50 70 GLU A O 1
ATOM 572 N N . MET A 1 71 ? -8.676 -1.228 9.034 1.00 89.75 71 MET A N 1
ATOM 573 C CA . MET A 1 71 ? -7.781 -0.224 9.570 1.00 89.75 71 MET A CA 1
ATOM 574 C C . MET A 1 71 ? -8.600 0.844 10.298 1.00 89.75 71 MET A C 1
ATOM 576 O O . MET A 1 71 ? -9.586 1.360 9.765 1.00 89.75 71 MET A O 1
ATOM 580 N N . VAL A 1 72 ? -8.163 1.199 11.503 1.00 88.44 72 VAL A N 1
ATOM 581 C CA . VAL A 1 72 ? -8.747 2.278 12.308 1.00 88.44 72 VAL A CA 1
ATOM 582 C C . VAL A 1 72 ? -7.673 3.265 12.743 1.00 88.44 72 VAL A C 1
ATOM 584 O O . VAL A 1 72 ? -6.500 2.901 12.904 1.00 88.44 72 VAL A O 1
ATOM 587 N N . ARG A 1 73 ? -8.078 4.522 12.933 1.00 86.12 73 ARG A N 1
ATOM 588 C CA . ARG A 1 73 ? -7.228 5.532 13.564 1.00 86.12 73 ARG A CA 1
ATOM 589 C C . ARG A 1 73 ? -7.089 5.189 15.057 1.00 86.12 73 ARG A C 1
ATOM 591 O O . ARG A 1 73 ? -8.086 4.844 15.688 1.00 86.12 73 ARG A O 1
ATOM 598 N N . PRO A 1 74 ? -5.876 5.232 15.628 1.00 80.88 74 PRO A N 1
ATOM 599 C CA . PRO A 1 74 ? -5.661 4.837 17.020 1.00 80.88 74 PRO A CA 1
ATOM 600 C C . PRO A 1 74 ? -6.247 5.826 18.034 1.00 80.88 74 PRO A C 1
ATOM 602 O O . PRO A 1 74 ? -6.560 5.406 19.141 1.00 80.88 74 PRO A O 1
ATOM 605 N N . ASP A 1 75 ? -6.402 7.102 17.663 1.00 78.44 75 ASP A N 1
ATOM 606 C CA . ASP A 1 75 ? -6.847 8.157 18.582 1.00 78.44 75 ASP A CA 1
ATOM 607 C C . ASP A 1 75 ? -8.343 8.048 18.934 1.00 78.44 75 ASP A C 1
ATOM 609 O O . ASP A 1 75 ? -8.714 8.181 20.095 1.00 78.44 75 ASP A O 1
ATOM 613 N N . ASP A 1 76 ? -9.201 7.776 17.947 1.00 80.44 76 ASP A N 1
ATOM 614 C CA . ASP A 1 76 ? -10.667 7.792 18.082 1.00 80.44 76 ASP A CA 1
ATOM 615 C C . ASP A 1 76 ? -11.345 6.489 17.610 1.00 80.44 76 ASP A C 1
ATOM 617 O O . ASP A 1 76 ? -12.560 6.335 17.713 1.00 80.44 76 ASP A O 1
ATOM 621 N N . GLY A 1 77 ? -10.585 5.528 17.069 1.00 79.56 77 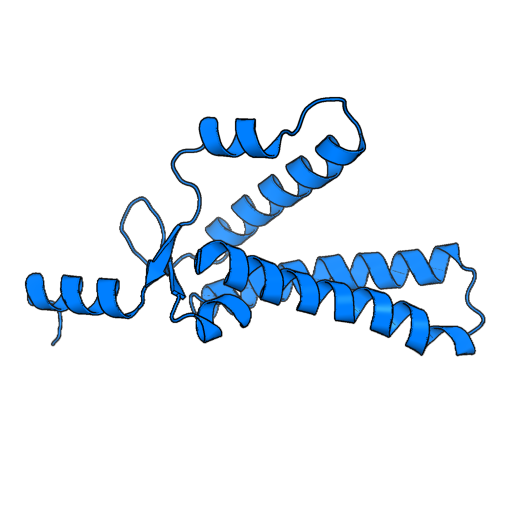GLY A N 1
ATOM 622 C CA . GLY A 1 77 ? -11.137 4.322 16.439 1.00 79.56 77 GLY A CA 1
ATOM 623 C C . GLY A 1 77 ? -11.863 4.587 15.112 1.00 79.56 77 GLY A C 1
ATOM 624 O O . GLY A 1 77 ? -12.465 3.671 14.542 1.00 79.56 77 GLY A O 1
ATOM 625 N N . GLY A 1 78 ? -11.803 5.821 14.609 1.00 84.06 78 GLY A N 1
ATOM 626 C CA . GLY A 1 78 ? -12.504 6.290 13.425 1.00 84.06 78 GLY A CA 1
ATOM 627 C C . GLY A 1 78 ? -11.923 5.763 12.115 1.00 84.06 78 GLY A C 1
ATOM 628 O O . GLY A 1 78 ? -10.962 4.980 12.069 1.00 84.06 78 GLY A O 1
ATOM 629 N N . ARG A 1 79 ? -12.525 6.200 11.002 1.00 85.75 79 ARG A N 1
ATOM 630 C CA . ARG A 1 79 ? -12.041 5.860 9.656 1.00 85.75 79 ARG A CA 1
ATOM 631 C C . ARG A 1 79 ? -10.679 6.537 9.420 1.00 85.75 79 ARG A C 1
ATOM 633 O O . ARG A 1 79 ? -10.531 7.729 9.713 1.00 85.75 79 ARG A O 1
ATOM 640 N N . PRO A 1 80 ? -9.681 5.804 8.897 1.00 87.88 80 PRO A N 1
ATOM 641 C CA . PRO A 1 80 ? -8.425 6.410 8.493 1.00 87.88 80 PRO A CA 1
ATOM 642 C C . PRO A 1 80 ? -8.671 7.264 7.247 1.00 87.88 80 PRO A C 1
ATOM 644 O O . PRO A 1 80 ? -9.162 6.764 6.237 1.00 87.88 80 PRO A O 1
ATOM 647 N N . ASP A 1 81 ? -8.346 8.550 7.324 1.00 90.38 81 ASP A N 1
ATOM 648 C CA . ASP A 1 81 ? -8.448 9.443 6.172 1.00 90.38 81 ASP A CA 1
ATOM 649 C C . ASP A 1 81 ? -7.221 9.319 5.249 1.00 90.38 81 ASP A C 1
ATOM 651 O O . ASP A 1 81 ? -6.188 8.733 5.599 1.00 90.38 81 ASP A O 1
ATOM 655 N N . PHE A 1 82 ? -7.345 9.868 4.039 1.00 91.94 82 PHE A N 1
ATOM 656 C CA . PHE A 1 82 ? -6.278 9.856 3.040 1.00 91.94 82 PHE A CA 1
ATOM 657 C C . PHE A 1 82 ? -4.984 10.487 3.569 1.00 91.94 82 PHE A C 1
ATOM 659 O O . PHE A 1 82 ? -3.909 9.920 3.387 1.00 91.94 82 PHE A O 1
ATOM 666 N N . LYS A 1 83 ? -5.072 11.634 4.256 1.00 91.50 83 LYS A N 1
ATOM 667 C CA . LYS A 1 83 ? -3.905 12.383 4.747 1.00 91.50 83 LYS A CA 1
ATOM 668 C C . LYS A 1 83 ? -3.129 11.580 5.788 1.00 91.50 83 LYS A C 1
ATOM 670 O O . LYS A 1 83 ? -1.900 11.511 5.734 1.00 91.50 83 LYS A O 1
ATOM 675 N N . PHE A 1 84 ? -3.841 10.941 6.707 1.00 90.25 84 PHE A N 1
ATOM 676 C CA . PHE A 1 84 ? -3.295 10.048 7.715 1.00 90.25 84 PHE A CA 1
ATOM 677 C C . PHE A 1 84 ? -2.562 8.879 7.055 1.00 90.25 84 PHE A C 1
ATOM 679 O O . PHE A 1 84 ? -1.396 8.629 7.361 1.00 90.25 84 PHE A O 1
ATOM 686 N N . LEU A 1 85 ? -3.201 8.201 6.099 1.00 92.06 85 LEU A N 1
ATOM 687 C CA . LEU A 1 85 ? -2.590 7.068 5.403 1.00 92.06 85 LEU A CA 1
ATOM 688 C C . LEU A 1 85 ? -1.399 7.476 4.530 1.00 92.06 85 LEU A C 1
ATOM 690 O O . LEU A 1 85 ? -0.390 6.776 4.539 1.00 92.06 85 LEU A O 1
ATOM 694 N N . ALA A 1 86 ? -1.476 8.610 3.831 1.00 93.31 86 ALA A N 1
ATOM 695 C CA . ALA A 1 86 ? -0.389 9.139 3.009 1.00 93.31 86 ALA A CA 1
ATOM 696 C C . ALA A 1 86 ? 0.839 9.486 3.861 1.00 93.31 86 ALA A C 1
ATOM 698 O O . ALA A 1 86 ? 1.963 9.141 3.500 1.00 93.31 86 ALA A O 1
ATOM 699 N N . THR A 1 87 ? 0.620 10.096 5.030 1.00 90.50 87 THR A N 1
ATOM 700 C CA . THR A 1 87 ? 1.688 10.429 5.984 1.00 90.50 87 THR A CA 1
ATOM 701 C C . THR A 1 87 ? 2.400 9.163 6.458 1.00 90.50 87 THR A C 1
ATOM 703 O O . THR A 1 87 ? 3.624 9.064 6.378 1.00 90.50 87 THR A O 1
ATOM 706 N N . TRP A 1 88 ? 1.640 8.152 6.888 1.00 89.56 88 TRP A N 1
ATOM 707 C CA . TRP A 1 88 ? 2.200 6.877 7.342 1.00 89.56 88 TRP A CA 1
ATOM 708 C C . TRP A 1 88 ? 2.883 6.083 6.232 1.00 89.56 88 TRP A C 1
ATOM 710 O O . TRP A 1 88 ? 3.906 5.442 6.477 1.00 89.56 88 TRP A O 1
ATOM 720 N N . TRP A 1 89 ? 2.353 6.144 5.012 1.00 92.25 89 TRP A N 1
ATOM 721 C CA . TRP A 1 89 ? 2.995 5.556 3.843 1.00 92.25 89 TRP A CA 1
ATOM 722 C C . TRP A 1 89 ? 4.339 6.231 3.551 1.00 92.25 89 TRP A C 1
ATOM 724 O O . TRP A 1 89 ? 5.328 5.530 3.354 1.00 92.25 89 TRP A O 1
ATOM 734 N N . GLY A 1 90 ? 4.406 7.566 3.614 1.00 89.19 90 GLY A N 1
ATOM 735 C CA . GLY A 1 90 ? 5.642 8.329 3.423 1.00 89.19 90 GLY A CA 1
ATOM 736 C C . GLY A 1 90 ? 6.700 8.017 4.483 1.00 89.19 90 GLY A C 1
ATOM 737 O O . GLY A 1 90 ? 7.847 7.739 4.141 1.00 89.19 90 GLY A O 1
ATOM 738 N N . ILE A 1 91 ? 6.309 7.960 5.762 1.00 86.69 91 ILE A N 1
ATOM 739 C CA . ILE A 1 91 ? 7.200 7.531 6.856 1.00 86.69 91 ILE A CA 1
ATOM 740 C C . ILE A 1 91 ? 7.724 6.112 6.592 1.00 86.69 91 ILE A C 1
ATOM 742 O O . ILE A 1 91 ? 8.920 5.855 6.733 1.00 86.69 91 ILE A O 1
ATOM 746 N N . GLY A 1 92 ? 6.847 5.195 6.174 1.00 84.38 92 GLY A N 1
ATOM 747 C CA . GLY A 1 92 ? 7.221 3.827 5.820 1.00 84.38 92 GLY A CA 1
ATOM 748 C C . GLY A 1 92 ? 8.185 3.753 4.634 1.00 84.38 92 GLY A C 1
ATOM 749 O O . GLY A 1 92 ? 9.119 2.955 4.664 1.00 84.38 92 GLY A O 1
ATOM 750 N N . LEU A 1 93 ? 7.997 4.598 3.619 1.00 87.19 93 LEU A N 1
ATOM 751 C CA . LEU A 1 93 ? 8.884 4.689 2.462 1.00 87.19 93 LEU A CA 1
ATOM 752 C C . LEU A 1 93 ? 10.276 5.191 2.863 1.00 87.19 93 LEU A C 1
ATOM 754 O O . LEU A 1 93 ? 11.269 4.561 2.510 1.00 87.19 93 LEU A O 1
ATOM 758 N N . VAL A 1 94 ? 10.358 6.274 3.641 1.00 84.69 94 VAL A N 1
ATOM 759 C CA . VAL A 1 94 ? 11.637 6.802 4.148 1.00 84.69 94 VAL A CA 1
ATOM 760 C C . VAL A 1 94 ? 12.349 5.753 4.999 1.00 84.69 94 VAL A C 1
ATOM 762 O O . VAL A 1 94 ? 13.542 5.518 4.807 1.00 84.69 94 VAL A O 1
ATOM 765 N N . ALA A 1 95 ? 11.624 5.068 5.890 1.00 81.12 95 ALA A N 1
ATOM 766 C CA . ALA A 1 95 ? 12.170 3.981 6.700 1.00 81.12 95 ALA A CA 1
ATOM 767 C C . ALA A 1 95 ? 12.688 2.814 5.842 1.00 81.12 95 ALA A C 1
ATOM 769 O O . ALA A 1 95 ? 13.730 2.242 6.157 1.00 81.12 95 ALA A O 1
ATOM 770 N N . ALA A 1 96 ? 11.994 2.469 4.754 1.00 79.94 96 ALA A N 1
ATOM 771 C CA . ALA A 1 96 ? 12.446 1.442 3.822 1.00 79.94 96 ALA A CA 1
ATOM 772 C C . ALA A 1 96 ? 13.744 1.865 3.120 1.00 79.94 96 ALA A C 1
ATOM 774 O O . ALA A 1 96 ? 14.725 1.136 3.204 1.00 79.94 96 ALA A O 1
ATOM 775 N N . ILE A 1 97 ? 13.781 3.058 2.510 1.00 82.75 97 ILE A N 1
ATOM 776 C CA . ILE A 1 97 ? 14.959 3.591 1.799 1.00 82.75 97 ILE A CA 1
ATOM 777 C C . ILE A 1 97 ? 16.181 3.623 2.720 1.00 82.75 97 ILE A C 1
ATOM 779 O O . ILE A 1 97 ? 17.238 3.100 2.387 1.00 82.75 97 ILE A O 1
ATOM 783 N N . THR A 1 98 ? 16.027 4.194 3.910 1.00 77.88 98 THR A N 1
ATOM 784 C CA . THR A 1 98 ? 17.123 4.327 4.878 1.00 77.88 98 THR A CA 1
ATOM 785 C C . THR A 1 98 ? 17.596 2.985 5.437 1.00 77.88 98 THR A C 1
ATOM 787 O O . THR A 1 98 ? 18.781 2.846 5.730 1.00 77.88 98 THR A O 1
ATOM 790 N N . SER A 1 99 ? 16.723 1.973 5.513 1.00 75.31 99 SER A N 1
ATOM 791 C CA . SER A 1 99 ? 17.119 0.603 5.878 1.00 75.31 99 SER A CA 1
ATOM 792 C C . SER A 1 99 ? 17.975 -0.077 4.802 1.00 75.31 99 SER A C 1
ATOM 794 O O . SER A 1 99 ? 18.743 -0.974 5.130 1.00 75.31 99 SER A O 1
ATOM 796 N N . PHE A 1 100 ? 17.879 0.345 3.537 1.00 70.50 100 PHE A N 1
ATOM 797 C CA . PHE A 1 100 ? 18.789 -0.103 2.475 1.00 70.50 100 PHE A CA 1
ATOM 798 C C . PHE A 1 100 ? 20.118 0.669 2.461 1.00 70.50 100 PHE A C 1
ATOM 800 O O . PHE A 1 100 ? 21.098 0.167 1.916 1.00 70.50 100 PHE A O 1
ATOM 807 N N . SER A 1 101 ? 20.166 1.858 3.071 1.00 70.00 101 SER A N 1
ATOM 808 C CA . SER A 1 101 ? 21.335 2.751 3.049 1.00 70.00 101 SER A CA 1
ATOM 809 C C . SER A 1 101 ? 22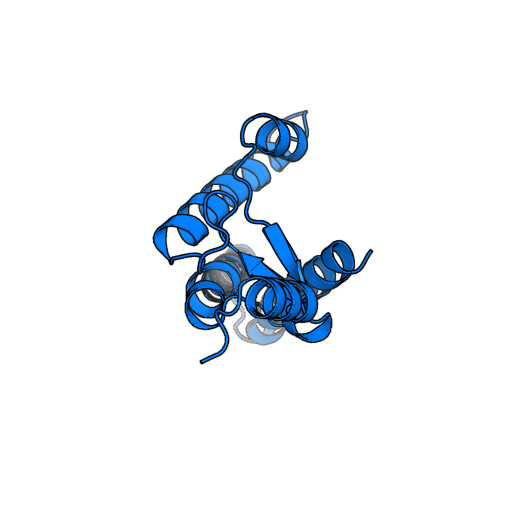.148 2.785 4.352 1.00 70.00 101 SER A C 1
ATOM 811 O O . SER A 1 101 ? 23.162 3.478 4.397 1.00 70.00 101 SER A O 1
ATOM 813 N N . GLY A 1 102 ? 21.735 2.095 5.424 1.00 61.69 102 GLY A N 1
ATOM 814 C CA . GLY A 1 102 ? 22.386 2.212 6.735 1.00 61.69 102 GLY A CA 1
ATOM 815 C C . GLY A 1 102 ? 22.284 0.975 7.645 1.00 61.69 102 GLY A C 1
ATOM 816 O O . GLY A 1 102 ? 21.440 0.108 7.434 1.00 61.69 102 GLY A O 1
ATOM 817 N N . PRO A 1 103 ? 23.126 0.885 8.696 1.00 59.41 103 PRO A N 1
ATOM 818 C CA . PRO A 1 103 ? 23.336 -0.340 9.481 1.00 59.41 103 PRO A CA 1
ATOM 819 C C . PRO A 1 103 ? 22.262 -0.668 10.540 1.00 59.41 103 PRO A C 1
ATOM 821 O O . PRO A 1 103 ? 22.459 -1.598 11.320 1.00 59.41 103 PRO A O 1
ATOM 824 N N . LYS A 1 104 ? 21.135 0.060 10.630 1.00 58.62 104 LYS A N 1
ATOM 825 C CA . LYS A 1 104 ? 20.100 -0.193 11.656 1.00 58.62 104 LYS A CA 1
ATOM 826 C C . LYS A 1 104 ? 18.686 -0.258 11.067 1.00 58.62 104 LYS A C 1
ATOM 828 O O . LYS A 1 104 ? 18.312 0.628 10.302 1.00 58.62 104 LYS A O 1
ATOM 833 N N . PRO A 1 105 ? 17.857 -1.246 11.463 1.00 56.19 105 PRO A N 1
ATOM 834 C CA . PRO A 1 105 ? 16.471 -1.331 11.019 1.00 56.19 105 PRO A CA 1
ATOM 835 C C . PRO A 1 105 ? 15.628 -0.226 11.672 1.00 56.19 105 PRO A C 1
ATOM 837 O O . PRO A 1 105 ? 15.162 -0.348 12.808 1.00 56.19 105 PRO A O 1
ATOM 840 N N . ILE A 1 106 ? 15.392 0.849 10.921 1.00 63.12 106 ILE A N 1
ATOM 841 C CA . ILE A 1 106 ? 14.649 2.043 11.361 1.00 63.12 106 ILE A CA 1
ATOM 842 C C . ILE A 1 106 ? 13.185 1.725 11.681 1.00 63.12 106 ILE A C 1
ATOM 844 O O . ILE A 1 106 ? 12.577 2.380 12.523 1.00 63.12 106 ILE A O 1
ATOM 848 N N . VAL A 1 107 ? 12.623 0.663 11.098 1.00 61.34 107 VAL A N 1
ATOM 849 C CA . VAL A 1 107 ? 11.229 0.248 11.327 1.00 61.34 107 VAL A CA 1
ATOM 850 C C . VAL A 1 107 ? 10.922 0.046 12.818 1.00 61.34 107 VAL A C 1
ATOM 852 O O . VAL A 1 107 ? 9.874 0.483 13.291 1.00 61.34 107 VAL A O 1
ATOM 855 N N . GLY A 1 108 ? 11.837 -0.562 13.583 1.00 60.78 108 GLY A N 1
ATOM 856 C CA . GLY A 1 108 ? 11.648 -0.786 15.023 1.00 60.78 108 GLY A CA 1
ATOM 857 C C . GLY A 1 108 ? 11.777 0.485 15.871 1.00 60.78 108 GLY A C 1
ATOM 858 O O . GLY A 1 108 ? 11.212 0.568 16.961 1.00 60.78 108 GLY A O 1
ATOM 859 N N . GLU A 1 109 ? 12.506 1.484 15.379 1.00 66.31 109 GLU A N 1
ATOM 860 C CA . GLU A 1 109 ? 12.637 2.792 16.020 1.00 66.31 109 GLU A CA 1
ATOM 861 C C . GLU A 1 109 ? 11.441 3.692 15.698 1.00 66.31 109 GLU A C 1
ATOM 863 O O . GLU A 1 109 ? 10.866 4.280 16.606 1.00 66.31 109 GLU A O 1
ATOM 868 N N . VAL A 1 110 ? 10.977 3.703 14.446 1.00 64.44 110 VAL A N 1
ATOM 869 C CA . VAL A 1 110 ? 9.747 4.385 14.009 1.00 64.44 110 VAL A CA 1
ATOM 870 C C . VAL A 1 110 ? 8.541 3.867 14.791 1.00 64.44 110 VAL A C 1
ATOM 872 O O . VAL A 1 110 ? 7.795 4.656 15.359 1.00 64.44 110 VAL A O 1
ATOM 875 N N . MET A 1 111 ? 8.375 2.548 14.910 1.00 62.41 111 MET A N 1
ATOM 876 C CA . MET A 1 111 ? 7.267 1.967 15.683 1.00 62.41 111 MET A CA 1
ATOM 877 C C . MET A 1 111 ? 7.313 2.344 17.171 1.00 62.41 111 MET A C 1
ATOM 879 O O . MET A 1 111 ? 6.264 2.529 17.781 1.00 62.41 111 MET A O 1
ATOM 883 N N . ARG A 1 112 ? 8.510 2.488 17.760 1.00 66.00 112 ARG A N 1
ATOM 884 C CA . ARG A 1 112 ? 8.672 2.974 19.143 1.00 66.00 112 ARG A CA 1
ATOM 885 C C . ARG A 1 112 ? 8.397 4.467 19.273 1.00 66.00 112 ARG A C 1
ATOM 887 O O . ARG A 1 112 ? 7.803 4.896 20.254 1.00 66.00 112 ARG A O 1
ATOM 894 N N . ARG A 1 113 ? 8.851 5.254 18.299 1.00 64.88 113 ARG A N 1
ATOM 895 C CA . ARG A 1 113 ? 8.772 6.717 18.308 1.00 64.88 113 ARG A CA 1
ATOM 896 C C . ARG A 1 113 ? 7.367 7.226 18.006 1.00 64.88 113 ARG A C 1
ATOM 898 O O . ARG A 1 113 ? 7.036 8.342 18.395 1.00 64.88 113 ARG A O 1
ATOM 905 N N . TYR A 1 114 ? 6.538 6.409 17.358 1.00 63.91 114 TYR A N 1
ATOM 906 C CA . TYR A 1 114 ? 5.181 6.780 17.000 1.00 63.91 114 TYR A CA 1
ATOM 907 C C . TYR A 1 114 ? 4.124 5.777 17.494 1.00 63.91 114 TYR A C 1
ATOM 909 O O . TYR A 1 114 ? 3.710 4.885 16.750 1.00 63.91 114 TYR A O 1
ATOM 917 N N . PRO A 1 115 ? 3.590 5.966 18.713 1.00 63.94 115 PRO A N 1
ATOM 918 C CA . PRO A 1 115 ? 2.527 5.114 19.257 1.00 63.94 115 PRO A CA 1
ATOM 919 C C . PRO A 1 115 ? 1.209 5.204 18.466 1.00 63.94 115 PRO A C 1
ATOM 921 O O . PRO A 1 115 ? 0.372 4.311 18.557 1.00 63.94 115 PRO A O 1
ATOM 924 N N . ARG A 1 116 ? 1.037 6.244 17.638 1.00 69.94 116 ARG A N 1
ATOM 925 C CA . ARG A 1 116 ? -0.129 6.455 16.761 1.00 69.94 116 ARG A CA 1
ATOM 926 C C . ARG A 1 116 ? -0.060 5.687 15.434 1.00 69.94 116 ARG A C 1
ATOM 928 O O . ARG A 1 116 ? -0.645 6.115 14.437 1.00 69.94 116 ARG A O 1
ATOM 935 N N . PHE A 1 117 ? 0.657 4.567 15.396 1.00 68.62 117 PHE A N 1
ATOM 936 C CA . PHE A 1 117 ? 0.728 3.751 14.192 1.00 68.62 117 PHE A CA 1
ATOM 937 C C . PHE A 1 117 ? -0.669 3.204 13.821 1.00 68.62 117 PHE A C 1
ATOM 939 O O . PHE A 1 117 ? -1.416 2.787 14.713 1.00 68.62 117 PHE A O 1
ATOM 946 N N . PRO A 1 118 ? -1.050 3.179 12.528 1.00 74.75 118 PRO A N 1
ATOM 947 C CA . PRO A 1 118 ? -2.341 2.654 12.097 1.00 74.75 118 PRO A CA 1
ATOM 948 C C . PRO A 1 118 ? -2.561 1.221 12.591 1.00 74.75 118 PRO A C 1
ATOM 950 O O . PRO A 1 118 ? -1.702 0.352 12.411 1.00 74.75 118 PRO A O 1
ATOM 953 N N . CYS A 1 119 ? -3.723 0.950 13.189 1.00 81.38 119 CYS A N 1
ATOM 954 C CA . CYS A 1 119 ? -4.011 -0.356 13.772 1.00 81.38 119 CYS A CA 1
ATOM 955 C C . CYS A 1 119 ? -5.028 -1.123 12.924 1.00 81.38 119 CYS A C 1
ATOM 957 O O . CYS A 1 119 ? -6.137 -0.652 12.680 1.00 81.38 119 CYS A O 1
ATOM 959 N N . ALA A 1 120 ? -4.658 -2.334 12.501 1.00 86.25 120 ALA A N 1
ATOM 960 C CA . ALA A 1 120 ? -5.580 -3.264 11.858 1.00 86.25 120 ALA A CA 1
ATOM 961 C C . ALA A 1 120 ? -6.335 -4.073 12.926 1.00 86.25 120 ALA A C 1
ATOM 963 O O . ALA A 1 120 ? -5.751 -4.911 13.620 1.00 86.25 120 ALA A O 1
ATOM 964 N N . VAL A 1 121 ? -7.630 -3.851 13.073 1.00 87.06 121 VAL A N 1
ATOM 965 C CA . VAL A 1 121 ? -8.518 -4.529 14.029 1.00 87.06 121 VAL A CA 1
ATOM 966 C C . VAL A 1 121 ? -9.515 -5.411 13.291 1.00 87.06 121 VAL A C 1
ATOM 968 O O . VAL A 1 121 ? -9.745 -5.229 12.100 1.00 87.06 121 VAL A O 1
ATOM 971 N N . ARG A 1 122 ? -10.082 -6.408 13.975 1.00 88.12 122 ARG A N 1
ATOM 972 C CA . ARG A 1 122 ? -11.092 -7.262 13.346 1.00 88.12 122 ARG A CA 1
ATOM 973 C C . ARG A 1 122 ? -12.397 -6.501 13.178 1.00 88.12 122 ARG A C 1
ATOM 975 O O . ARG A 1 122 ? -12.843 -5.846 14.120 1.00 88.12 122 ARG A O 1
ATOM 982 N N . THR A 1 123 ? -13.050 -6.669 12.034 1.00 85.75 123 THR A N 1
ATOM 983 C CA . THR A 1 123 ? -14.359 -6.054 11.766 1.00 85.75 123 THR A CA 1
ATOM 984 C C . THR A 1 123 ? -15.387 -6.482 12.808 1.00 85.75 123 THR A C 1
ATOM 986 O O . THR A 1 123 ? -16.167 -5.667 13.300 1.00 85.75 123 THR A O 1
ATOM 989 N N . ARG A 1 124 ? -15.355 -7.761 13.216 1.00 85.69 124 ARG A N 1
ATOM 990 C CA . ARG A 1 124 ? -16.222 -8.276 14.285 1.00 85.69 124 ARG A CA 1
ATOM 991 C C . ARG A 1 124 ? -16.031 -7.539 15.611 1.00 85.69 124 ARG A C 1
ATOM 993 O O . ARG A 1 124 ? -17.027 -7.262 16.271 1.00 85.69 124 ARG A O 1
ATOM 1000 N N . ASP A 1 125 ? -14.788 -7.214 15.968 1.00 85.69 125 ASP A N 1
ATOM 1001 C CA . ASP A 1 125 ? -14.457 -6.552 17.236 1.00 85.69 125 ASP A CA 1
ATOM 1002 C C . ASP A 1 125 ? -14.956 -5.090 17.236 1.00 85.69 125 ASP A C 1
ATOM 1004 O O . ASP A 1 125 ? -15.408 -4.581 18.262 1.00 85.69 125 ASP A O 1
ATOM 1008 N N . ILE A 1 126 ? -14.953 -4.430 16.069 1.00 82.19 126 ILE A N 1
ATOM 1009 C CA . ILE A 1 126 ? -15.572 -3.107 15.882 1.00 82.19 126 ILE A CA 1
ATOM 1010 C C . ILE A 1 126 ? -17.088 -3.204 16.094 1.00 82.19 126 ILE A C 1
ATOM 1012 O O . ILE A 1 126 ? -17.645 -2.461 16.900 1.00 82.19 126 ILE A O 1
ATOM 1016 N N . LYS A 1 127 ? -17.753 -4.155 15.425 1.00 84.25 127 LYS A N 1
ATOM 1017 C CA . LYS A 1 127 ? -19.211 -4.346 15.528 1.00 84.25 127 LYS A CA 1
ATOM 1018 C C . LYS A 1 127 ? -19.660 -4.732 16.937 1.00 84.25 127 LYS A C 1
ATOM 1020 O O . LYS A 1 127 ? -20.709 -4.290 17.382 1.00 84.25 127 LYS A O 1
ATOM 1025 N N . SER A 1 128 ? -18.898 -5.559 17.656 1.00 83.88 128 SER A N 1
ATOM 1026 C CA . SER A 1 128 ? -19.216 -5.890 19.052 1.00 83.88 128 SER A CA 1
ATOM 1027 C C . SER A 1 128 ? -19.070 -4.691 19.985 1.00 83.88 128 SER A C 1
ATOM 1029 O O . SER A 1 128 ? -19.849 -4.570 20.921 1.00 83.88 128 SER A O 1
ATOM 1031 N N . ARG A 1 129 ? -18.097 -3.804 19.732 1.00 81.81 129 ARG A N 1
ATOM 1032 C CA . ARG A 1 129 ? -17.942 -2.569 20.512 1.00 81.81 129 ARG A CA 1
ATOM 1033 C C . ARG A 1 129 ? -19.063 -1.576 20.231 1.00 81.81 129 ARG A C 1
ATOM 1035 O O . ARG A 1 129 ? -19.558 -0.995 21.183 1.00 81.81 129 ARG A O 1
ATOM 1042 N N . ALA A 1 130 ? -19.474 -1.418 18.973 1.00 81.69 130 ALA A N 1
ATOM 1043 C CA . ALA A 1 130 ? -20.643 -0.606 18.628 1.00 81.69 130 ALA A CA 1
ATOM 1044 C C . ALA A 1 130 ? -21.892 -1.101 19.380 1.00 81.69 130 ALA A C 1
ATOM 1046 O O . ALA A 1 130 ? -22.511 -0.311 20.090 1.00 81.69 130 ALA A O 1
ATOM 1047 N N . ARG A 1 131 ? -22.122 -2.428 19.361 1.00 84.50 131 ARG A N 1
ATOM 1048 C CA . ARG A 1 131 ? -23.225 -3.096 20.079 1.00 84.50 131 ARG A CA 1
ATOM 1049 C C . ARG A 1 131 ? -23.224 -2.811 21.567 1.00 84.50 131 ARG A C 1
ATOM 1051 O O . ARG A 1 131 ? -24.240 -2.437 22.137 1.00 84.50 131 ARG A O 1
ATOM 1058 N N . ALA A 1 132 ? -22.066 -2.974 22.200 1.00 85.19 132 ALA A N 1
ATOM 1059 C CA . ALA A 1 132 ? -21.911 -2.711 23.627 1.00 85.19 132 ALA A CA 1
ATOM 1060 C C . ALA A 1 132 ? -22.146 -1.235 23.998 1.00 85.19 132 ALA A C 1
ATOM 1062 O O . ALA A 1 132 ? -22.464 -0.945 25.146 1.00 85.19 132 ALA A O 1
ATOM 1063 N N . LEU A 1 133 ? -21.980 -0.316 23.044 1.00 85.50 133 LEU A N 1
ATOM 1064 C CA . LEU A 1 133 ? -22.183 1.121 23.224 1.00 85.50 133 LEU A CA 1
ATOM 1065 C C . LEU A 1 133 ? -23.576 1.592 22.771 1.00 85.50 133 LEU A C 1
ATOM 1067 O O . LEU A 1 133 ? -23.857 2.782 22.875 1.00 85.50 133 LEU A O 1
ATOM 1071 N N . GLY A 1 134 ? -24.435 0.695 22.270 1.00 82.00 134 GLY A N 1
ATOM 1072 C CA . GLY A 1 134 ? -25.770 1.043 21.772 1.00 82.00 134 GLY A CA 1
ATOM 1073 C C . GLY A 1 134 ? -25.754 1.945 20.533 1.00 82.00 134 GLY A C 1
ATOM 1074 O O . GLY A 1 134 ? -26.677 2.728 20.340 1.00 82.00 134 GLY A O 1
ATOM 1075 N N . LEU A 1 135 ? -24.695 1.877 19.717 1.00 78.00 135 LEU A N 1
ATOM 1076 C CA . LEU A 1 135 ? -24.493 2.749 18.548 1.00 78.00 135 LEU A CA 1
ATOM 1077 C C . LEU A 1 135 ? -24.985 2.131 17.227 1.00 78.00 135 LEU A C 1
ATOM 1079 O O . LEU A 1 135 ? -24.746 2.690 16.158 1.00 78.00 135 LEU A O 1
ATOM 1083 N N . ASP A 1 136 ? -25.641 0.976 17.287 1.00 67.94 136 ASP A N 1
ATOM 1084 C CA . ASP A 1 136 ? -26.238 0.276 16.147 1.00 67.94 136 ASP A CA 1
ATOM 1085 C C . ASP A 1 136 ? -27.723 0.636 16.057 1.00 67.94 136 ASP A C 1
ATOM 1087 O O . ASP A 1 136 ? -28.595 -0.118 16.485 1.00 67.94 136 ASP A O 1
ATOM 1091 N N . GLY A 1 137 ? -27.973 1.838 15.536 1.00 52.91 137 GLY A N 1
ATOM 1092 C CA . GLY A 1 137 ? -29.270 2.301 15.040 1.00 52.91 137 GLY A CA 1
ATOM 1093 C C . GLY A 1 137 ? -29.296 2.297 13.520 1.00 52.91 137 GLY A C 1
ATOM 1094 O O . GLY A 1 137 ? -28.271 2.705 12.924 1.00 52.91 137 GLY A O 1
#

InterPro domains:
  IPR010432 RDD [PF06271] (1-90)

Organism: NCBI:tx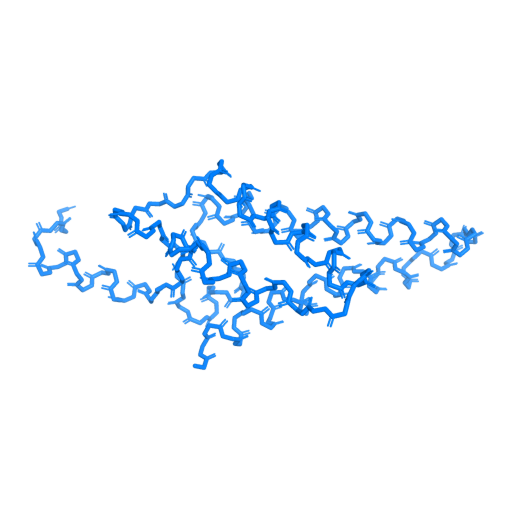id1273125

Radius of gyration: 17.68 Å; chains: 1; bounding box: 53×26×50 Å